Protein AF-A0A507DW52-F1 (afdb_monomer_lite)

Organism: NCBI:txid109895

Foldseek 3Di:
DDDDLQNQQLVVCLVVPPPQFVAWDDAQDQLDPPCCVVDTFGTWTHGPVQEIEGEHEDAQDPDDDPCSVVSRVVVVVVSVVVQVSSQVSVCVVVVPGWYKYWYWYYRHNVGTDIDDIDTD

Structure (mmCIF, N/CA/C/O backbone):
data_AF-A0A507DW52-F1
#
_entry.id   AF-A0A507DW52-F1
#
loop_
_atom_site.group_PDB
_atom_site.id
_atom_site.type_symbol
_atom_site.label_atom_id
_atom_site.label_alt_id
_atom_site.label_comp_id
_atom_site.label_asym_id
_atom_site.label_entity_id
_atom_site.label_seq_id
_atom_site.pdbx_PDB_ins_code
_atom_site.Cartn_x
_atom_site.Cartn_y
_atom_site.Cartn_z
_atom_site.occupancy
_atom_site.B_iso_or_equiv
_atom_site.auth_seq_id
_atom_site.auth_comp_id
_atom_site.auth_asym_id
_atom_site.auth_atom_id
_atom_site.pdbx_PDB_model_num
ATOM 1 N N . MET A 1 1 ? 6.307 -22.573 -10.763 1.00 41.91 1 MET A N 1
ATOM 2 C CA . MET A 1 1 ? 5.417 -21.411 -10.974 1.00 41.91 1 MET A CA 1
ATOM 3 C C . MET A 1 1 ? 6.276 -20.159 -10.924 1.00 41.91 1 MET A C 1
ATOM 5 O O . MET A 1 1 ? 7.098 -20.066 -10.025 1.00 41.91 1 MET A O 1
ATOM 9 N N . SER A 1 2 ? 6.170 -19.256 -11.901 1.00 44.72 2 SER A N 1
ATOM 10 C CA . SER A 1 2 ? 6.846 -17.954 -11.827 1.00 44.72 2 SER A CA 1
ATOM 11 C C . SER A 1 2 ? 6.012 -17.052 -10.919 1.00 44.72 2 SER A C 1
ATOM 13 O O . SER A 1 2 ? 4.913 -16.657 -11.298 1.00 44.72 2 SER A O 1
ATOM 15 N N . THR A 1 3 ? 6.490 -16.792 -9.704 1.00 62.28 3 THR A N 1
ATOM 16 C CA . THR A 1 3 ? 5.886 -15.802 -8.805 1.00 62.28 3 THR A CA 1
ATOM 17 C C . THR A 1 3 ? 6.046 -14.422 -9.440 1.00 62.28 3 THR A C 1
ATOM 19 O O . THR A 1 3 ? 7.137 -14.076 -9.902 1.00 62.28 3 THR A O 1
ATOM 22 N N . SER A 1 4 ? 4.963 -13.644 -9.529 1.00 88.25 4 SER A N 1
ATOM 23 C CA . SER A 1 4 ? 5.043 -12.286 -10.073 1.00 88.25 4 SER A CA 1
ATOM 24 C C . SER A 1 4 ? 5.969 -11.428 -9.199 1.00 88.25 4 SER A C 1
ATOM 26 O O . SER A 1 4 ? 6.092 -11.650 -7.995 1.00 88.25 4 SER A O 1
ATOM 28 N N . ARG A 1 5 ? 6.633 -10.423 -9.787 1.00 90.25 5 ARG A N 1
ATOM 29 C CA . ARG A 1 5 ? 7.472 -9.485 -9.015 1.00 90.25 5 ARG A CA 1
ATOM 30 C C . ARG A 1 5 ? 6.669 -8.764 -7.926 1.00 90.25 5 ARG A C 1
ATOM 32 O O . ARG A 1 5 ? 7.196 -8.516 -6.853 1.00 90.25 5 ARG A O 1
ATOM 39 N N . GLU A 1 6 ? 5.392 -8.481 -8.184 1.00 92.31 6 GLU A N 1
ATOM 40 C CA . GLU A 1 6 ? 4.476 -7.917 -7.183 1.00 92.31 6 GLU A CA 1
ATOM 41 C C . GLU A 1 6 ? 4.266 -8.872 -6.007 1.00 92.31 6 GLU A C 1
ATOM 43 O O . GLU A 1 6 ? 4.371 -8.432 -4.870 1.00 92.31 6 GLU A O 1
ATOM 48 N N . ALA A 1 7 ? 4.084 -10.173 -6.252 1.00 93.69 7 ALA A N 1
ATOM 49 C CA . ALA A 1 7 ? 3.939 -11.149 -5.175 1.00 93.69 7 ALA A CA 1
ATOM 50 C C . ALA A 1 7 ? 5.189 -11.222 -4.275 1.00 93.69 7 ALA A C 1
ATOM 52 O O . ALA A 1 7 ? 5.052 -11.278 -3.060 1.00 93.69 7 ALA A O 1
ATOM 53 N N . VAL A 1 8 ? 6.401 -11.097 -4.833 1.00 95.00 8 VAL A N 1
ATOM 54 C CA . VAL A 1 8 ? 7.638 -11.010 -4.025 1.00 95.00 8 VAL A CA 1
ATOM 55 C C . VAL A 1 8 ? 7.649 -9.765 -3.125 1.00 95.00 8 VAL A C 1
ATOM 57 O O . VAL A 1 8 ? 8.064 -9.837 -1.969 1.00 95.00 8 VAL A O 1
ATOM 60 N N . LEU A 1 9 ? 7.189 -8.618 -3.633 1.00 95.75 9 LEU A N 1
ATOM 61 C CA . LEU A 1 9 ? 7.093 -7.382 -2.848 1.00 95.75 9 LEU A CA 1
ATOM 62 C C . LEU A 1 9 ? 6.007 -7.470 -1.765 1.00 95.75 9 LEU A C 1
ATOM 64 O O . LEU A 1 9 ? 6.211 -6.988 -0.652 1.00 95.75 9 LEU A O 1
ATOM 68 N N . VAL A 1 10 ? 4.875 -8.102 -2.079 1.00 96.69 10 VAL A N 1
ATOM 69 C CA . VAL A 1 10 ? 3.795 -8.375 -1.123 1.00 96.69 10 VAL A CA 1
ATOM 70 C C . VAL A 1 10 ? 4.303 -9.271 0.004 1.00 96.69 10 VAL A C 1
ATOM 72 O O . VAL A 1 10 ? 4.185 -8.899 1.171 1.00 96.69 10 VAL A O 1
ATOM 75 N N . ASP A 1 11 ? 4.940 -10.397 -0.321 1.00 96.62 11 ASP A N 1
ATOM 76 C CA . ASP A 1 11 ? 5.506 -11.316 0.672 1.00 96.62 11 ASP A CA 1
ATOM 77 C C . ASP A 1 11 ? 6.550 -10.621 1.556 1.00 96.62 11 ASP A C 1
ATOM 79 O O . ASP A 1 11 ? 6.574 -10.818 2.774 1.00 96.62 11 ASP A O 1
ATOM 83 N N . HIS A 1 12 ? 7.365 -9.736 0.971 1.00 96.75 12 HIS A N 1
ATOM 84 C CA . HIS A 1 12 ? 8.307 -8.924 1.732 1.00 96.75 12 HIS A CA 1
ATOM 85 C C . HIS A 1 12 ? 7.613 -8.025 2.762 1.00 96.75 12 HIS A C 1
ATOM 8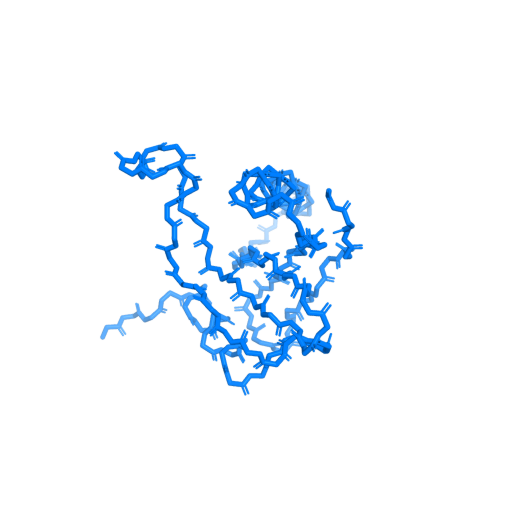7 O O . HIS A 1 12 ? 8.050 -8.000 3.912 1.0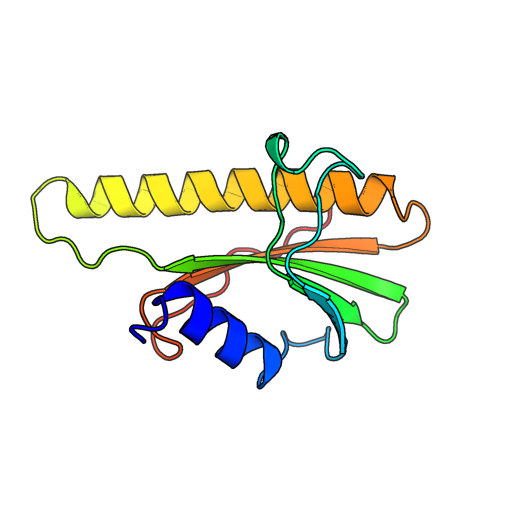0 96.75 12 HIS A O 1
ATOM 93 N N . LEU A 1 13 ? 6.537 -7.323 2.387 1.00 97.00 13 LEU A N 1
ATOM 94 C CA . LEU A 1 13 ? 5.777 -6.472 3.313 1.00 97.00 13 LEU A CA 1
ATOM 95 C C . LEU A 1 13 ? 5.038 -7.274 4.385 1.00 97.00 13 LEU A C 1
ATOM 97 O O . LEU A 1 13 ? 4.887 -6.800 5.506 1.00 97.00 13 LEU A O 1
ATOM 101 N N . LYS A 1 14 ? 4.594 -8.493 4.072 1.00 96.81 14 LYS A N 1
ATOM 102 C CA . LYS A 1 14 ? 3.976 -9.389 5.061 1.00 96.81 14 LYS A CA 1
ATOM 103 C C . LYS A 1 14 ? 4.990 -9.835 6.116 1.00 96.81 14 LYS A C 1
ATOM 105 O O . LYS A 1 14 ? 4.653 -9.901 7.293 1.00 96.81 14 LYS A O 1
ATOM 110 N N . ALA A 1 15 ? 6.230 -10.099 5.704 1.00 97.44 15 ALA A N 1
ATOM 111 C CA . ALA A 1 15 ? 7.325 -10.426 6.617 1.00 97.44 15 ALA A CA 1
ATOM 112 C C . ALA A 1 15 ? 7.901 -9.191 7.340 1.00 97.44 15 ALA A C 1
ATOM 114 O O . ALA A 1 15 ? 8.399 -9.311 8.457 1.00 97.44 15 ALA A O 1
ATOM 115 N N . ASN A 1 16 ? 7.837 -8.013 6.712 1.00 97.25 16 ASN A N 1
ATOM 116 C CA . ASN A 1 16 ? 8.403 -6.753 7.198 1.00 97.25 16 ASN A CA 1
ATOM 117 C C . ASN A 1 16 ? 7.342 -5.641 7.130 1.00 97.25 16 ASN A C 1
ATOM 119 O O . ASN A 1 16 ? 7.370 -4.808 6.217 1.00 97.25 16 ASN A O 1
ATOM 123 N N . PRO A 1 17 ? 6.385 -5.626 8.071 1.00 97.00 17 PRO A N 1
ATOM 124 C CA . PRO A 1 17 ? 5.263 -4.702 8.022 1.00 97.00 17 PRO A CA 1
ATOM 125 C C . PRO A 1 17 ? 5.710 -3.232 8.108 1.00 97.00 17 PRO A C 1
ATOM 127 O O . PRO A 1 17 ? 6.729 -2.917 8.739 1.00 97.00 17 PRO A O 1
ATOM 130 N N . PRO A 1 18 ? 4.951 -2.294 7.506 1.00 96.69 18 PRO A N 1
ATOM 131 C CA . PRO A 1 18 ? 5.288 -0.877 7.540 1.00 96.69 18 PRO A CA 1
ATOM 132 C C . PRO A 1 18 ? 5.435 -0.348 8.971 1.00 96.69 18 PRO A C 1
ATOM 134 O O . PRO A 1 18 ? 4.625 -0.627 9.855 1.00 96.69 18 PRO A O 1
ATOM 137 N N . LYS A 1 19 ? 6.443 0.503 9.201 1.00 95.56 19 LYS A N 1
ATOM 138 C CA . LYS A 1 19 ? 6.688 1.098 10.523 1.00 95.56 19 LYS A CA 1
ATOM 139 C C . LYS A 1 19 ? 5.431 1.796 11.063 1.00 95.56 19 LYS A C 1
ATOM 141 O O . LYS A 1 19 ? 4.893 2.704 10.418 1.00 95.56 19 LYS A O 1
ATOM 146 N N . GLY A 1 20 ? 5.030 1.394 12.271 1.00 97.19 20 GLY A N 1
ATOM 147 C CA . GLY A 1 20 ? 3.835 1.875 12.973 1.00 97.19 20 GLY A CA 1
ATOM 148 C C . GLY A 1 20 ? 2.566 1.057 12.712 1.00 97.19 20 GLY A C 1
ATOM 149 O O . GLY A 1 20 ? 1.594 1.250 13.429 1.00 97.19 20 GLY A O 1
ATOM 150 N N . PHE A 1 21 ? 2.578 0.130 11.751 1.00 98.19 21 PHE A N 1
ATOM 151 C CA . PHE A 1 21 ? 1.421 -0.674 11.347 1.00 98.19 21 PHE A CA 1
ATOM 152 C C . PHE A 1 21 ? 1.797 -2.168 11.293 1.00 98.19 21 PHE A C 1
ATOM 154 O O . PHE A 1 21 ? 1.964 -2.718 10.206 1.00 98.19 21 PHE A O 1
ATOM 161 N N . PRO A 1 22 ? 2.011 -2.825 12.449 1.00 97.94 22 PRO A N 1
ATOM 162 C CA . PRO A 1 22 ? 2.587 -4.171 12.507 1.00 97.94 22 PRO A CA 1
ATOM 163 C C . PRO A 1 22 ? 1.639 -5.291 12.055 1.00 97.94 22 PRO A C 1
ATOM 165 O O . PRO A 1 22 ? 2.109 -6.374 11.714 1.00 97.94 22 PRO A O 1
ATOM 168 N N . SER A 1 23 ? 0.325 -5.065 12.075 1.00 98.12 23 SER A N 1
ATOM 169 C CA . SER A 1 23 ? -0.665 -6.132 11.908 1.00 98.12 23 SER A CA 1
ATOM 170 C C . SER A 1 23 ? -1.295 -6.089 10.525 1.00 98.12 23 SER A C 1
ATOM 172 O O . SER A 1 23 ? -1.954 -5.110 10.198 1.00 98.12 23 SER A O 1
ATOM 174 N N . LEU A 1 24 ? -1.158 -7.146 9.723 1.00 98.25 24 LEU A N 1
ATOM 175 C CA . LEU A 1 24 ? -1.921 -7.290 8.479 1.00 98.25 24 LEU A CA 1
ATOM 176 C C . LEU A 1 24 ? -3.381 -7.639 8.803 1.00 98.25 24 LEU A C 1
ATOM 178 O O . LEU A 1 24 ? -3.631 -8.612 9.512 1.00 98.25 24 LEU A O 1
ATOM 182 N N . VAL A 1 25 ? -4.336 -6.869 8.278 1.00 97.69 25 VAL A N 1
ATOM 183 C CA . VAL A 1 25 ? -5.777 -7.072 8.532 1.00 97.69 25 VAL A CA 1
ATOM 184 C C . VAL A 1 25 ? -6.580 -7.409 7.280 1.00 97.69 25 VAL A C 1
ATOM 186 O O . VAL A 1 25 ? -7.659 -7.986 7.391 1.00 97.69 25 VAL A O 1
ATOM 189 N N . ALA A 1 26 ? -6.067 -7.081 6.094 1.00 97.50 26 ALA A N 1
ATOM 190 C CA . ALA A 1 26 ? -6.678 -7.473 4.831 1.00 97.50 26 ALA A CA 1
ATOM 191 C C . ALA A 1 26 ? -5.625 -7.654 3.733 1.00 97.50 26 ALA A C 1
ATOM 193 O O . ALA A 1 26 ? -4.628 -6.933 3.687 1.00 97.50 26 ALA A O 1
ATOM 194 N N . GLU A 1 27 ? -5.890 -8.600 2.839 1.00 97.25 27 GLU A N 1
ATOM 195 C CA . GLU A 1 27 ? -5.092 -8.922 1.658 1.00 97.25 27 GLU A CA 1
ATOM 196 C C . GLU A 1 27 ? -6.050 -9.188 0.490 1.00 97.25 27 GLU A C 1
ATOM 198 O O . GLU A 1 27 ? -7.083 -9.829 0.695 1.00 97.25 27 GLU A O 1
ATOM 203 N N . ASN A 1 28 ? -5.723 -8.700 -0.712 1.00 95.38 28 ASN A N 1
ATOM 204 C CA . ASN A 1 28 ? -6.535 -8.861 -1.927 1.00 95.38 28 ASN A CA 1
ATOM 205 C C . ASN A 1 28 ? -8.024 -8.529 -1.700 1.00 95.38 28 ASN A C 1
ATOM 207 O O . ASN A 1 28 ? -8.919 -9.313 -2.024 1.00 95.38 28 ASN A O 1
ATOM 211 N N . TRP A 1 29 ? -8.300 -7.379 -1.088 1.00 95.06 29 TRP A N 1
ATOM 212 C CA . TRP A 1 29 ? -9.643 -7.015 -0.642 1.00 95.06 29 TRP A CA 1
ATOM 213 C C . TRP A 1 29 ? -10.419 -6.269 -1.728 1.00 95.06 29 TRP A C 1
ATOM 215 O O . TRP A 1 29 ? -9.874 -5.445 -2.461 1.00 95.06 29 TRP A O 1
ATOM 225 N N . GLU A 1 30 ? -11.724 -6.521 -1.818 1.00 94.62 30 GLU A N 1
ATOM 226 C CA . GLU A 1 30 ? -12.581 -5.806 -2.762 1.00 94.62 30 GLU A CA 1
ATOM 227 C C . GLU A 1 30 ? -12.821 -4.368 -2.296 1.00 94.62 30 GLU A C 1
ATOM 229 O O . GLU A 1 30 ? -13.395 -4.126 -1.221 1.00 94.62 30 GLU A O 1
ATOM 234 N N . VAL A 1 31 ? -12.427 -3.411 -3.139 1.00 91.94 31 VAL A N 1
ATOM 235 C CA . VAL A 1 31 ? -12.558 -1.973 -2.864 1.00 91.94 31 VAL A CA 1
ATOM 236 C C . VAL A 1 31 ? -14.020 -1.612 -2.629 1.00 91.94 31 VAL A C 1
ATOM 238 O O . VAL A 1 31 ? -14.368 -0.952 -1.648 1.00 91.94 31 VAL A O 1
ATOM 241 N N . VAL A 1 32 ? -14.889 -2.162 -3.476 1.00 88.44 32 VAL A N 1
ATOM 242 C CA . VAL A 1 32 ? -16.339 -2.143 -3.306 1.00 88.44 32 VAL A CA 1
ATOM 243 C C . VAL A 1 32 ? -16.812 -3.581 -3.067 1.00 88.44 32 VAL A C 1
ATOM 245 O O . VAL A 1 32 ? -16.608 -4.413 -3.953 1.00 88.44 32 VAL A O 1
ATOM 248 N N . PRO A 1 33 ? -17.448 -3.895 -1.920 1.00 87.25 33 PRO A N 1
ATOM 249 C CA . PRO A 1 33 ? -17.873 -5.259 -1.611 1.00 87.25 33 PRO A CA 1
ATOM 250 C C . PRO A 1 33 ? -18.799 -5.838 -2.685 1.00 87.25 33 PRO A C 1
ATOM 252 O O . PRO A 1 33 ? -19.746 -5.181 -3.126 1.00 87.25 33 PRO A O 1
ATOM 255 N N . GLY A 1 34 ? -18.518 -7.068 -3.104 1.00 89.62 34 GLY A N 1
ATOM 256 C CA . GLY A 1 34 ? -19.226 -7.783 -4.162 1.00 89.62 34 GLY A CA 1
ATOM 257 C C . GLY A 1 34 ? -18.950 -7.257 -5.572 1.00 89.62 34 GLY A C 1
ATOM 258 O O . GLY A 1 34 ? -19.696 -7.592 -6.494 1.00 89.62 34 GLY A O 1
ATOM 259 N N . ARG A 1 35 ? -17.945 -6.386 -5.757 1.00 87.81 35 ARG A N 1
ATOM 260 C CA . ARG A 1 35 ? -17.640 -5.738 -7.042 1.00 87.81 35 ARG A CA 1
ATOM 261 C C . ARG A 1 35 ? -16.137 -5.633 -7.307 1.00 87.81 35 ARG A C 1
ATOM 263 O O . ARG A 1 35 ? -15.595 -4.532 -7.408 1.00 87.81 35 ARG A O 1
ATOM 270 N N . SER A 1 36 ? -15.467 -6.767 -7.490 1.00 86.06 36 SER A N 1
ATOM 271 C CA . SER A 1 36 ? -14.038 -6.826 -7.848 1.00 86.06 36 SER A CA 1
ATOM 272 C C . SER A 1 36 ? -13.670 -6.058 -9.129 1.00 86.06 36 SER A C 1
ATOM 274 O O . SER A 1 36 ? -12.553 -5.557 -9.246 1.00 86.06 36 SER A O 1
ATOM 276 N N . GLN A 1 37 ? -14.611 -5.863 -10.062 1.00 86.44 37 GLN A N 1
ATOM 277 C CA . GLN A 1 37 ? -14.408 -5.026 -11.252 1.00 86.44 37 GLN A CA 1
ATOM 278 C C . GLN A 1 37 ? -14.163 -3.544 -10.928 1.00 86.44 37 GLN A C 1
ATOM 280 O O . GLN A 1 37 ? -13.646 -2.815 -11.770 1.00 86.44 37 GLN A O 1
ATOM 285 N N . ASN A 1 38 ? -14.530 -3.098 -9.721 1.00 84.81 38 ASN A N 1
ATOM 286 C CA . ASN A 1 38 ? -14.273 -1.741 -9.237 1.00 84.81 38 ASN A CA 1
ATOM 287 C C . ASN A 1 38 ? -12.892 -1.597 -8.574 1.00 84.81 38 ASN A C 1
ATOM 289 O O . ASN A 1 38 ? -12.556 -0.517 -8.091 1.00 84.81 38 ASN A O 1
ATOM 293 N N . GLY A 1 39 ? -12.099 -2.668 -8.554 1.00 90.06 39 GLY A N 1
ATOM 294 C CA . GLY A 1 39 ? -10.758 -2.691 -7.992 1.00 90.06 39 GLY A CA 1
ATOM 295 C C . GLY A 1 39 ? -10.620 -3.688 -6.848 1.00 90.06 39 GLY A C 1
ATOM 296 O O . GLY A 1 39 ? -11.536 -3.908 -6.049 1.00 90.06 39 GLY A O 1
ATOM 297 N N . VAL A 1 40 ? -9.424 -4.256 -6.771 1.00 94.19 40 VAL A N 1
ATOM 298 C CA . VAL A 1 40 ? -8.938 -5.069 -5.658 1.00 94.19 40 VAL A CA 1
ATOM 299 C C . VAL A 1 40 ? -7.724 -4.336 -5.100 1.00 94.19 40 VAL A C 1
ATOM 301 O O . VAL A 1 40 ? -6.870 -3.909 -5.878 1.00 94.19 40 VAL A O 1
ATOM 304 N N . GLY A 1 41 ? -7.706 -4.109 -3.789 1.00 93.44 41 GLY A N 1
ATOM 305 C CA . GLY A 1 41 ? -6.566 -3.519 -3.095 1.00 93.44 41 GLY A CA 1
ATOM 306 C C . GLY A 1 41 ? -5.629 -4.599 -2.568 1.00 93.44 41 GLY A C 1
ATOM 307 O O . GLY A 1 41 ? -6.087 -5.671 -2.165 1.00 93.44 41 GLY A O 1
ATOM 308 N N . ASP A 1 42 ? -4.330 -4.305 -2.536 1.00 96.56 42 ASP A N 1
ATOM 309 C CA . ASP A 1 42 ? -3.323 -5.313 -2.196 1.00 96.56 42 ASP A CA 1
ATOM 310 C C . ASP A 1 42 ? -3.308 -5.641 -0.703 1.00 96.56 42 ASP A C 1
ATOM 312 O O . ASP A 1 42 ? -3.584 -6.777 -0.320 1.00 96.56 42 ASP A O 1
ATOM 316 N N . LEU A 1 43 ? -2.991 -4.660 0.151 1.00 98.31 43 LEU A N 1
ATOM 317 C CA . LEU A 1 43 ? -2.767 -4.885 1.581 1.00 98.31 43 LEU A CA 1
ATOM 318 C C . LEU A 1 43 ? -3.362 -3.768 2.441 1.00 98.31 43 LEU A C 1
ATOM 320 O O . LEU A 1 43 ? -3.332 -2.589 2.081 1.00 98.31 43 LEU A O 1
ATOM 324 N N . VAL A 1 44 ? -3.838 -4.135 3.630 1.00 98.44 44 VAL A N 1
ATOM 325 C CA . VAL A 1 44 ? -4.173 -3.189 4.699 1.00 98.44 44 VAL A CA 1
ATOM 326 C C . VAL A 1 44 ? -3.518 -3.639 5.991 1.00 98.44 44 VAL A C 1
ATOM 328 O O . VAL A 1 44 ? -3.704 -4.776 6.428 1.00 98.44 44 VAL A O 1
ATOM 331 N N . PHE A 1 45 ? -2.785 -2.726 6.621 1.00 98.69 45 PHE A N 1
ATOM 332 C CA . PHE A 1 45 ? -2.186 -2.930 7.933 1.00 98.69 45 PHE A CA 1
ATOM 333 C C . PHE A 1 45 ? -2.880 -2.074 8.995 1.00 98.69 45 PHE A C 1
ATOM 335 O O . PHE A 1 45 ? -3.411 -1.010 8.690 1.00 98.69 45 PHE A O 1
ATOM 342 N N . ALA A 1 46 ? -2.845 -2.513 10.247 1.00 98.50 46 ALA A N 1
ATOM 343 C CA . ALA A 1 46 ? -3.375 -1.801 11.399 1.00 98.50 46 ALA A CA 1
ATOM 344 C C . ALA A 1 46 ? -2.261 -1.437 12.384 1.00 98.50 46 ALA A C 1
ATOM 346 O O . ALA A 1 46 ? -1.305 -2.195 12.585 1.00 98.50 46 ALA A O 1
ATOM 347 N N . SER A 1 47 ? -2.400 -0.265 12.998 1.00 98.12 47 SER A N 1
ATOM 348 C CA . SER A 1 47 ? -1.608 0.171 14.144 1.00 98.12 47 SER A CA 1
ATOM 349 C C . SER A 1 47 ? -2.290 -0.252 15.455 1.00 98.12 47 SER A C 1
ATOM 351 O O . SER A 1 47 ? -3.494 -0.513 15.465 1.00 98.12 47 SER A O 1
ATOM 353 N N . PRO A 1 48 ? -1.568 -0.279 16.589 1.00 97.06 48 PRO A N 1
ATOM 354 C CA . PRO A 1 48 ? -2.179 -0.474 17.908 1.00 97.06 48 PRO A CA 1
ATOM 355 C C . PRO A 1 48 ? -3.009 0.734 18.390 1.00 97.06 48 PRO A C 1
ATOM 357 O O . PRO A 1 48 ? -3.499 0.717 19.513 1.00 97.06 48 PRO A O 1
ATOM 360 N N . TYR A 1 49 ? -3.136 1.786 17.575 1.00 96.12 49 TYR A N 1
ATOM 361 C CA . TYR A 1 49 ? -3.823 3.040 17.898 1.00 96.12 49 TYR A CA 1
ATOM 362 C C . TYR A 1 49 ? -5.079 3.247 17.039 1.00 96.12 49 TYR A C 1
ATOM 364 O O . TYR A 1 49 ? -5.421 4.383 16.722 1.00 96.12 49 TYR A O 1
ATOM 372 N N . ASP A 1 50 ? -5.724 2.160 16.605 1.00 94.38 50 ASP A N 1
ATOM 373 C CA . ASP A 1 50 ? -6.940 2.184 15.777 1.00 94.38 50 ASP A CA 1
ATOM 374 C C . ASP A 1 50 ? -6.786 2.923 14.434 1.00 94.38 50 ASP A C 1
ATOM 376 O O . ASP A 1 50 ? -7.747 3.473 13.886 1.00 94.38 50 ASP A O 1
ATOM 380 N N . GLN A 1 51 ? -5.573 2.906 13.870 1.00 98.12 51 GLN A N 1
ATOM 381 C CA . GLN A 1 51 ? -5.279 3.478 12.557 1.00 98.12 51 GLN A CA 1
ATOM 382 C C . GLN A 1 51 ? -5.063 2.373 11.525 1.00 98.12 51 GLN A C 1
ATOM 384 O O . GLN A 1 51 ? -4.432 1.354 11.818 1.00 98.12 51 GLN A O 1
ATOM 389 N N . PHE A 1 52 ? -5.491 2.612 10.289 1.00 98.56 52 PHE A N 1
ATOM 390 C CA . PHE A 1 52 ? -5.230 1.727 9.157 1.00 98.56 52 PHE A CA 1
ATOM 391 C C . PHE A 1 52 ? -4.237 2.342 8.176 1.00 98.56 52 PHE A C 1
ATOM 393 O O . PHE A 1 52 ? -4.198 3.555 7.991 1.00 98.56 52 PHE A O 1
ATOM 400 N N . LEU A 1 53 ? -3.456 1.495 7.513 1.00 98.62 53 LEU A N 1
ATOM 401 C CA . LEU A 1 53 ? -2.596 1.850 6.395 1.00 98.62 53 LEU A CA 1
ATOM 402 C C . LEU A 1 53 ? -2.932 0.959 5.202 1.00 98.62 53 LEU A C 1
ATOM 404 O O . LEU A 1 53 ? -2.595 -0.224 5.189 1.00 98.62 53 LEU A O 1
ATOM 408 N N . VAL A 1 54 ? -3.561 1.550 4.191 1.00 98.44 54 VAL A N 1
ATOM 409 C CA . VAL A 1 54 ? -3.785 0.920 2.888 1.00 98.44 54 VAL A CA 1
ATOM 410 C C . VAL A 1 54 ? -2.504 1.028 2.065 1.00 98.44 54 VAL A C 1
ATOM 412 O O . VAL A 1 54 ? -2.001 2.133 1.835 1.00 98.44 54 VAL A O 1
ATOM 415 N N . VAL A 1 55 ? -1.974 -0.110 1.620 1.00 98.12 55 VAL A N 1
ATOM 416 C CA . VAL A 1 55 ? -0.754 -0.178 0.814 1.00 98.12 55 VAL A CA 1
ATOM 417 C C . VAL A 1 55 ? -1.063 -0.773 -0.549 1.00 98.12 55 VAL A C 1
ATOM 419 O O . VAL A 1 55 ? -1.539 -1.900 -0.633 1.00 98.12 55 VAL A O 1
ATOM 422 N N . GLU A 1 56 ? -0.753 -0.015 -1.601 1.00 97.38 56 GLU A N 1
ATOM 423 C CA . GLU A 1 56 ? -0.764 -0.504 -2.985 1.00 97.38 56 GLU A CA 1
ATOM 424 C C . GLU A 1 56 ? 0.668 -0.824 -3.414 1.00 97.38 56 GLU A C 1
ATOM 426 O O . GLU A 1 56 ? 1.566 0.021 -3.298 1.00 97.38 56 GLU A O 1
ATOM 431 N N . VAL A 1 57 ? 0.882 -2.031 -3.919 1.00 96.38 57 VAL A N 1
ATOM 432 C CA . VAL A 1 57 ? 2.179 -2.580 -4.291 1.00 96.38 57 VAL A CA 1
ATOM 433 C C . VAL A 1 57 ? 2.302 -2.605 -5.810 1.00 96.38 57 VAL A C 1
ATOM 435 O O . VAL A 1 57 ? 1.480 -3.175 -6.517 1.00 96.38 57 VAL A O 1
ATOM 438 N N . LYS A 1 58 ? 3.374 -2.012 -6.348 1.00 94.25 58 LYS A N 1
ATOM 439 C CA . LYS A 1 58 ? 3.624 -2.047 -7.796 1.00 94.25 58 LYS A CA 1
ATOM 440 C C . LYS A 1 58 ? 5.049 -2.433 -8.137 1.00 94.25 58 LYS A C 1
ATOM 442 O O . LYS A 1 58 ? 5.993 -1.710 -7.808 1.00 94.25 58 LYS A O 1
ATOM 447 N N . ALA A 1 59 ? 5.187 -3.499 -8.928 1.00 92.75 59 ALA A N 1
ATOM 448 C CA . ALA A 1 59 ? 6.453 -3.814 -9.570 1.00 92.75 59 ALA A CA 1
ATOM 449 C C . ALA A 1 59 ? 6.629 -2.965 -10.840 1.00 92.75 59 ALA A C 1
ATOM 451 O O . ALA A 1 59 ? 5.969 -3.188 -11.858 1.00 92.75 59 ALA A O 1
ATOM 452 N N . LEU A 1 60 ? 7.529 -1.985 -10.815 1.00 87.12 60 LEU A N 1
ATOM 453 C CA . LEU A 1 60 ? 7.825 -1.162 -11.986 1.00 87.12 60 LEU A CA 1
ATOM 454 C C . LEU A 1 60 ? 8.732 -1.924 -12.958 1.00 87.12 60 LEU A C 1
ATOM 456 O O . LEU A 1 60 ? 9.628 -2.659 -12.557 1.00 87.12 60 LEU A O 1
ATOM 460 N N . HIS A 1 61 ? 8.515 -1.772 -14.265 1.00 78.12 61 HIS A N 1
ATOM 461 C CA . HIS A 1 61 ? 9.357 -2.444 -15.254 1.00 78.12 61 HIS A CA 1
ATOM 462 C C . HIS A 1 61 ? 10.720 -1.731 -15.409 1.00 78.12 61 HIS A C 1
ATOM 464 O O . HIS A 1 61 ? 10.740 -0.501 -15.540 1.00 78.12 61 HIS A O 1
ATOM 470 N N . PRO A 1 62 ? 11.852 -2.468 -15.471 1.00 68.06 62 PRO A N 1
ATOM 471 C CA . PRO A 1 62 ? 13.186 -1.894 -15.692 1.00 68.06 62 PRO A CA 1
ATOM 472 C C . PRO A 1 62 ? 13.426 -1.271 -17.067 1.00 68.06 62 PRO A C 1
ATOM 474 O O . PRO A 1 62 ? 14.535 -0.799 -17.293 1.00 68.06 62 PRO A O 1
ATOM 477 N N . GLY A 1 63 ? 12.437 -1.280 -17.971 1.00 69.50 63 GLY A N 1
ATOM 478 C CA . GLY A 1 63 ? 12.589 -0.954 -19.391 1.00 69.50 63 GLY A CA 1
ATOM 479 C C . GLY A 1 63 ? 13.617 0.143 -19.690 1.00 69.50 63 GLY A C 1
ATOM 480 O O . GLY A 1 63 ? 13.652 1.190 -19.035 1.00 69.50 63 GLY A O 1
ATOM 481 N N . SER A 1 64 ? 14.463 -0.114 -20.682 1.00 70.38 64 SER A N 1
ATOM 482 C CA . SER A 1 64 ? 15.437 0.831 -21.216 1.00 70.38 64 SER A CA 1
ATOM 483 C C . SER A 1 64 ? 14.864 1.498 -22.469 1.00 70.38 64 SER A C 1
ATOM 485 O O . SER A 1 64 ? 14.155 0.878 -23.257 1.00 70.38 64 SER A O 1
ATOM 487 N N . GLY A 1 65 ? 15.100 2.800 -22.627 1.00 79.69 65 GLY A N 1
ATOM 488 C CA . GLY A 1 65 ? 14.577 3.571 -23.757 1.00 79.69 65 GLY A CA 1
ATOM 489 C C . GLY A 1 65 ? 14.372 5.043 -23.422 1.00 79.69 65 GLY A C 1
ATOM 490 O O . GLY A 1 65 ? 14.299 5.427 -22.252 1.00 79.69 65 GLY A O 1
ATOM 491 N N . SER A 1 66 ? 14.250 5.875 -24.457 1.00 84.50 66 SER A N 1
ATOM 492 C CA . SER A 1 66 ? 14.100 7.332 -24.327 1.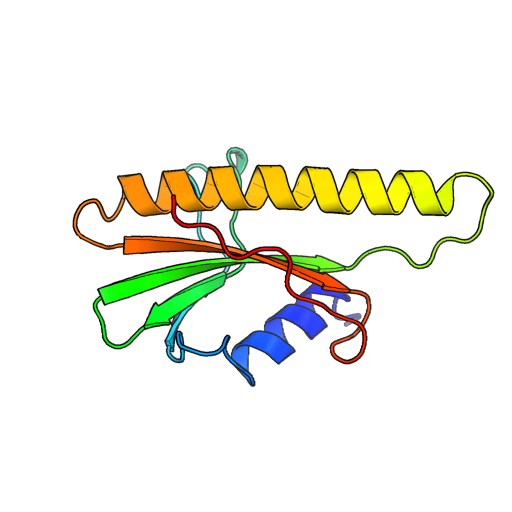00 84.50 66 SER A CA 1
ATOM 493 C C . SER A 1 66 ? 12.868 7.743 -23.507 1.00 84.50 66 SER A C 1
ATOM 495 O O . SER A 1 66 ? 12.891 8.765 -22.825 1.00 84.50 66 SER A O 1
ATOM 497 N N . THR A 1 67 ? 11.815 6.921 -23.497 1.00 86.19 67 THR A N 1
ATOM 498 C CA . THR A 1 67 ? 10.561 7.172 -22.767 1.00 86.19 67 THR A CA 1
ATOM 499 C C . THR A 1 67 ? 10.456 6.427 -21.436 1.00 86.19 67 THR A C 1
ATOM 501 O O . THR A 1 67 ? 9.500 6.639 -20.688 1.00 86.19 67 THR A O 1
ATOM 504 N N . ALA A 1 68 ? 11.442 5.596 -21.081 1.00 85.75 68 ALA A N 1
ATOM 505 C CA . ALA A 1 68 ? 11.383 4.750 -19.890 1.00 85.75 68 ALA A CA 1
ATOM 506 C C . ALA A 1 68 ? 11.202 5.555 -18.597 1.00 85.75 68 ALA A C 1
ATOM 508 O O . ALA A 1 68 ? 10.402 5.198 -17.730 1.00 85.75 68 ALA A O 1
ATOM 509 N N . ARG A 1 69 ? 11.908 6.686 -18.479 1.00 86.06 69 ARG A N 1
ATOM 510 C CA . ARG A 1 69 ? 11.764 7.601 -17.339 1.00 86.06 69 ARG A CA 1
ATOM 511 C C . ARG A 1 69 ? 10.337 8.137 -17.237 1.00 86.06 69 ARG A C 1
ATOM 513 O O . ARG A 1 69 ? 9.745 8.056 -16.167 1.00 86.06 69 ARG A O 1
ATOM 520 N N . ALA A 1 70 ? 9.788 8.642 -18.341 1.00 87.94 70 ALA A N 1
ATOM 521 C CA . ALA A 1 70 ? 8.431 9.180 -18.380 1.00 87.94 70 ALA A CA 1
ATOM 522 C C . ALA A 1 70 ? 7.390 8.103 -18.038 1.00 87.94 70 ALA A C 1
ATOM 524 O O . ALA A 1 70 ? 6.499 8.351 -17.229 1.00 87.94 70 ALA A O 1
ATOM 525 N N . SER A 1 71 ? 7.554 6.885 -18.565 1.00 87.19 71 SER A N 1
ATOM 526 C CA . SER A 1 71 ? 6.687 5.747 -18.250 1.00 87.19 71 SER A CA 1
ATOM 527 C C . SER A 1 71 ? 6.720 5.387 -16.763 1.00 87.19 71 SER A C 1
ATOM 529 O O . SER A 1 71 ? 5.668 5.154 -16.172 1.00 87.19 71 SER A O 1
ATOM 531 N N . ARG A 1 72 ? 7.902 5.374 -16.129 1.00 86.94 72 ARG A N 1
ATOM 532 C CA . ARG A 1 72 ? 8.030 5.117 -14.683 1.00 86.94 72 ARG A CA 1
ATOM 533 C C . ARG A 1 72 ? 7.392 6.221 -13.848 1.00 86.94 72 ARG A C 1
ATOM 535 O O . ARG A 1 72 ? 6.701 5.918 -12.880 1.00 86.94 72 ARG A O 1
ATOM 542 N N . THR A 1 73 ? 7.592 7.485 -14.220 1.00 88.75 73 THR A N 1
ATOM 543 C CA . THR A 1 73 ? 6.947 8.618 -13.542 1.00 88.75 73 THR A CA 1
ATOM 544 C C . THR A 1 73 ? 5.427 8.526 -13.645 1.00 88.75 73 THR A C 1
ATOM 546 O O . THR A 1 73 ? 4.739 8.673 -12.636 1.00 88.75 73 THR A O 1
ATOM 549 N N . LYS A 1 74 ? 4.903 8.218 -14.837 1.00 91.06 74 LYS A N 1
ATOM 550 C CA . LYS A 1 74 ? 3.468 8.015 -15.057 1.00 91.06 74 LYS A CA 1
ATOM 551 C C . LYS A 1 74 ? 2.936 6.867 -14.198 1.00 91.06 74 LYS A C 1
ATOM 553 O O . LYS A 1 74 ? 1.989 7.079 -13.455 1.00 91.06 74 LYS A O 1
ATOM 558 N N . ALA A 1 75 ? 3.599 5.709 -14.211 1.00 89.75 75 ALA A N 1
ATOM 559 C CA . ALA A 1 75 ? 3.199 4.555 -13.407 1.00 89.75 75 ALA A CA 1
ATOM 560 C C . ALA A 1 75 ? 3.169 4.871 -11.901 1.00 89.75 75 ALA A C 1
ATOM 562 O O . ALA A 1 75 ? 2.202 4.540 -11.225 1.00 89.75 75 ALA A O 1
ATOM 563 N N . ARG A 1 76 ? 4.181 5.576 -11.375 1.00 90.88 76 ARG A N 1
ATOM 564 C CA . ARG A 1 76 ? 4.193 6.023 -9.970 1.00 90.88 76 ARG A CA 1
ATOM 565 C C . ARG A 1 76 ? 3.031 6.967 -9.660 1.00 90.88 76 ARG A C 1
ATOM 567 O O . ARG A 1 76 ? 2.410 6.837 -8.612 1.00 90.88 76 ARG A O 1
ATOM 574 N N . SER A 1 77 ? 2.731 7.898 -10.565 1.00 91.88 77 SER A N 1
ATOM 575 C CA . SER A 1 77 ? 1.605 8.826 -10.413 1.00 91.88 77 SER A CA 1
ATOM 576 C C . SER A 1 77 ? 0.252 8.111 -10.461 1.00 91.88 77 SER A C 1
ATOM 578 O O . SER A 1 77 ? -0.633 8.429 -9.668 1.00 91.88 77 SER A O 1
ATOM 580 N N . ASP A 1 78 ? 0.096 7.130 -11.350 1.00 93.06 78 ASP A N 1
A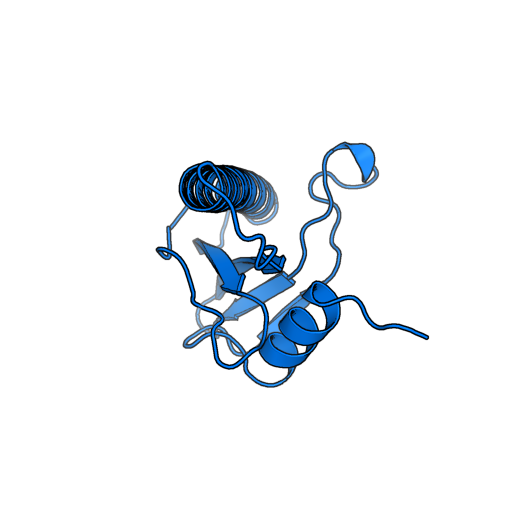TOM 581 C CA . ASP A 1 78 ? -1.125 6.333 -11.468 1.00 93.06 78 ASP A CA 1
ATOM 582 C C . ASP A 1 78 ? -1.363 5.500 -10.200 1.00 93.06 78 ASP A C 1
ATOM 584 O O . ASP A 1 78 ? -2.446 5.577 -9.622 1.00 93.06 78 ASP A O 1
ATOM 588 N N . VAL A 1 79 ? -0.332 4.819 -9.689 1.00 93.44 79 VAL A N 1
ATOM 589 C CA . VAL A 1 79 ? -0.406 4.067 -8.422 1.00 93.44 79 VAL A CA 1
ATOM 590 C C . VAL A 1 79 ? -0.697 4.994 -7.238 1.00 93.44 79 VAL A C 1
ATOM 592 O O . VAL A 1 79 ? -1.524 4.679 -6.387 1.00 93.44 79 VAL A O 1
ATOM 595 N N . ALA A 1 80 ? -0.081 6.178 -7.186 1.00 93.38 80 ALA A N 1
ATOM 596 C CA . ALA A 1 80 ? -0.366 7.157 -6.136 1.00 93.38 80 ALA A CA 1
ATOM 597 C C . ALA A 1 80 ? -1.826 7.649 -6.169 1.00 93.38 80 ALA A C 1
ATOM 599 O O . ALA A 1 80 ? -2.418 7.921 -5.126 1.00 93.38 80 ALA A O 1
ATOM 600 N N . ARG A 1 81 ? -2.431 7.763 -7.357 1.00 95.06 81 ARG A N 1
ATOM 601 C CA . ARG A 1 81 ? -3.855 8.098 -7.497 1.00 95.06 81 ARG A CA 1
ATOM 602 C C . ARG A 1 81 ? -4.742 6.948 -7.026 1.00 95.06 81 ARG A C 1
ATOM 604 O O . ARG A 1 81 ? -5.712 7.187 -6.310 1.00 95.06 81 ARG A O 1
ATOM 611 N N . GLN A 1 82 ? -4.390 5.726 -7.409 1.00 94.62 82 GLN A N 1
ATOM 612 C CA . GLN A 1 82 ? -5.112 4.509 -7.057 1.00 94.62 82 GLN A CA 1
ATOM 613 C C . GLN A 1 82 ? -5.128 4.279 -5.543 1.00 94.62 82 GLN A C 1
ATOM 615 O O . GLN A 1 82 ? -6.199 4.143 -4.960 1.00 94.62 82 GLN A O 1
ATOM 620 N N . VAL A 1 83 ? -3.972 4.363 -4.878 1.00 96.19 83 VAL A N 1
ATOM 621 C CA . VAL A 1 83 ? -3.882 4.131 -3.429 1.00 96.19 83 VAL A CA 1
ATOM 622 C C . VAL A 1 83 ? -4.662 5.170 -2.617 1.00 96.19 83 VAL A C 1
ATOM 624 O O . VAL A 1 83 ? -5.252 4.840 -1.591 1.00 96.19 83 VAL A O 1
ATOM 627 N N . ARG A 1 84 ? -4.754 6.420 -3.102 1.00 96.81 84 ARG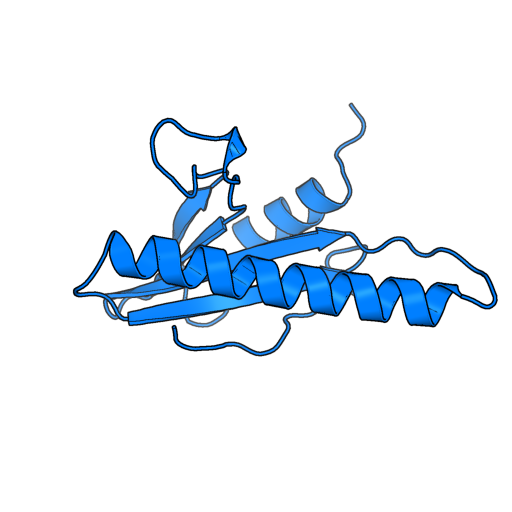 A N 1
ATOM 628 C CA . ARG A 1 84 ? -5.617 7.452 -2.499 1.00 96.81 84 ARG A CA 1
ATOM 629 C C . ARG A 1 84 ? -7.096 7.104 -2.631 1.00 96.81 84 ARG A C 1
ATOM 631 O O . ARG A 1 84 ? -7.844 7.298 -1.678 1.00 96.81 84 ARG A O 1
ATOM 638 N N . TYR A 1 85 ? -7.517 6.614 -3.796 1.00 96.12 85 TYR A N 1
ATOM 639 C CA . TYR A 1 85 ? -8.892 6.163 -4.007 1.00 96.12 85 TYR A CA 1
ATOM 640 C C . TYR A 1 85 ? -9.231 4.988 -3.082 1.00 96.12 85 TYR A C 1
ATOM 642 O O . TYR A 1 85 ? -10.217 5.053 -2.355 1.00 96.12 85 TYR A O 1
ATOM 650 N N . TYR A 1 86 ? -8.364 3.977 -3.018 1.00 97.12 86 TYR A N 1
ATOM 651 C CA . TYR A 1 86 ? -8.557 2.819 -2.144 1.00 97.12 86 TYR A CA 1
ATOM 652 C C . TYR A 1 86 ? -8.575 3.203 -0.664 1.00 97.12 86 TYR A C 1
ATOM 654 O O . TYR A 1 86 ? -9.439 2.740 0.076 1.00 97.12 86 TYR A O 1
ATOM 662 N N . GLY A 1 87 ? -7.686 4.109 -0.243 1.00 97.31 87 GLY A N 1
ATOM 663 C CA . GLY A 1 87 ? -7.702 4.677 1.103 1.00 97.31 87 GLY A CA 1
ATOM 664 C C . GLY A 1 87 ? -9.052 5.303 1.457 1.00 97.31 87 GLY A C 1
ATOM 665 O O . GLY A 1 87 ? -9.593 5.014 2.519 1.00 97.31 87 GLY A O 1
ATOM 666 N N . ARG A 1 88 ? -9.630 6.111 0.559 1.00 96.75 88 ARG A N 1
ATOM 667 C CA . ARG A 1 88 ? -10.952 6.724 0.778 1.00 96.75 88 ARG A CA 1
ATOM 668 C C . ARG A 1 88 ? -12.058 5.682 0.903 1.00 96.75 88 ARG A C 1
ATOM 670 O O . ARG A 1 88 ? -12.846 5.759 1.835 1.00 96.75 88 ARG A O 1
ATOM 677 N N . CYS A 1 89 ? -12.079 4.678 0.029 1.00 96.12 89 CYS A N 1
ATOM 678 C CA . CYS A 1 89 ? -13.058 3.592 0.122 1.00 96.12 89 CYS A CA 1
ATOM 679 C C . CYS A 1 89 ? -12.923 2.793 1.429 1.00 96.12 89 CYS A C 1
ATOM 681 O O . CYS A 1 89 ? -13.925 2.351 1.991 1.00 96.12 89 CYS A O 1
ATOM 683 N N . TRP A 1 90 ? -11.700 2.619 1.939 1.00 96.88 90 TRP A N 1
ATOM 684 C CA . TRP A 1 90 ? -11.487 2.004 3.249 1.00 96.88 90 TRP A CA 1
ATOM 685 C C . TRP A 1 90 ? -11.990 2.901 4.387 1.00 96.88 90 TRP A C 1
ATOM 687 O O . TRP A 1 90 ? -12.679 2.419 5.283 1.00 96.88 90 TRP A O 1
ATOM 697 N N . ALA A 1 91 ? -11.716 4.207 4.329 1.00 97.12 91 ALA A N 1
ATOM 698 C CA . ALA A 1 91 ? -12.200 5.182 5.309 1.00 97.12 91 ALA A CA 1
ATOM 699 C C . ALA A 1 91 ? -13.734 5.255 5.359 1.00 97.12 91 ALA A C 1
ATOM 701 O O . ALA A 1 91 ? -14.312 5.304 6.440 1.00 97.12 91 ALA A O 1
ATOM 702 N N . GLU A 1 92 ? -14.408 5.174 4.210 1.00 95.50 92 GLU A N 1
ATOM 703 C CA . GLU A 1 92 ? -15.873 5.097 4.138 1.00 95.50 92 GLU A CA 1
ATOM 704 C C . GLU A 1 92 ? -16.429 3.839 4.827 1.00 95.50 92 GLU A C 1
ATOM 706 O O . GLU A 1 92 ? -17.510 3.877 5.414 1.00 95.50 92 GLU A O 1
ATOM 711 N N . ARG A 1 93 ? -15.687 2.725 4.788 1.00 94.12 93 ARG A N 1
ATOM 712 C CA . ARG A 1 93 ? -16.066 1.463 5.442 1.00 94.12 93 ARG A CA 1
ATOM 713 C C . ARG A 1 93 ? -15.820 1.478 6.954 1.00 94.12 93 ARG A C 1
ATOM 715 O O . ARG A 1 93 ? -16.549 0.816 7.688 1.00 94.12 93 ARG A O 1
ATOM 722 N N . TYR A 1 94 ? -14.819 2.231 7.407 1.00 94.81 94 TYR A N 1
ATOM 723 C CA . TYR A 1 94 ? -14.402 2.334 8.807 1.00 94.81 94 TYR A CA 1
ATOM 724 C C . TYR A 1 94 ? -14.367 3.804 9.262 1.00 94.81 94 TYR A C 1
ATOM 726 O O . TYR A 1 94 ? -13.294 4.348 9.527 1.00 94.81 94 TYR A O 1
ATOM 734 N N . PRO A 1 95 ? -15.535 4.465 9.381 1.00 94.44 95 PRO A N 1
ATOM 735 C CA . PRO A 1 95 ? -15.626 5.920 9.545 1.00 94.44 95 PRO A CA 1
ATOM 736 C C . PRO A 1 95 ? -15.106 6.450 10.890 1.00 94.44 95 PRO A C 1
ATOM 738 O O . PRO A 1 95 ? -14.971 7.659 11.064 1.00 94.44 95 PRO A O 1
ATOM 741 N N . HIS A 1 96 ? -14.835 5.569 11.854 1.00 95.50 96 HIS A N 1
ATOM 742 C CA . HIS A 1 96 ? -14.325 5.929 13.181 1.00 95.50 96 HIS A CA 1
ATOM 743 C C . HIS A 1 96 ? -12.811 5.729 13.326 1.00 95.50 96 HIS A C 1
ATOM 745 O O . HIS A 1 96 ? -12.263 6.014 14.387 1.00 95.50 96 HIS A O 1
ATOM 751 N N . ASN A 1 97 ? -12.137 5.252 12.279 1.00 96.94 97 ASN A N 1
ATOM 752 C CA . ASN A 1 97 ? -10.706 4.976 12.285 1.00 96.94 97 ASN A CA 1
ATOM 753 C C . ASN A 1 97 ? -9.951 6.008 11.448 1.00 96.94 97 ASN A C 1
ATOM 755 O O . ASN A 1 97 ? -10.431 6.462 10.410 1.00 96.94 97 ASN A O 1
ATOM 759 N N . GLU A 1 98 ? -8.731 6.351 11.861 1.00 97.38 98 GLU A N 1
ATOM 760 C CA . GLU A 1 98 ? -7.855 7.141 10.998 1.00 97.38 98 GLU A CA 1
ATOM 761 C C . GLU A 1 98 ? -7.276 6.241 9.910 1.00 97.38 98 GLU A C 1
ATOM 763 O O . GLU A 1 98 ? -6.679 5.201 10.198 1.00 97.38 98 GLU A O 1
ATOM 768 N N . VAL A 1 99 ? -7.424 6.643 8.652 1.00 98.12 99 VAL A N 1
ATOM 769 C CA . VAL A 1 99 ? -6.910 5.875 7.522 1.00 98.12 99 VAL A CA 1
ATOM 770 C C . VAL A 1 99 ? -5.775 6.637 6.860 1.00 98.12 99 VAL A C 1
ATOM 772 O O . VAL A 1 99 ? -5.870 7.820 6.534 1.00 98.12 99 VAL A O 1
ATOM 775 N N . TYR A 1 100 ? -4.681 5.921 6.657 1.00 98.31 100 TYR A N 1
ATOM 776 C CA . TYR A 1 100 ? -3.536 6.340 5.880 1.00 98.31 100 TYR A CA 1
ATOM 777 C C . TYR A 1 100 ? -3.445 5.500 4.613 1.00 98.31 100 TYR A C 1
ATOM 779 O O . TYR A 1 100 ? -3.903 4.358 4.560 1.00 98.31 100 TYR A O 1
ATOM 787 N N . CYS A 1 101 ? -2.812 6.048 3.586 1.00 97.81 101 CYS A N 1
ATOM 788 C CA . CYS A 1 101 ? -2.532 5.335 2.356 1.00 97.81 101 CYS A CA 1
ATOM 789 C C . CYS A 1 101 ? -1.109 5.626 1.874 1.00 97.81 101 CYS A C 1
ATOM 791 O O . CYS A 1 101 ? -0.568 6.718 2.089 1.00 97.81 101 CYS A O 1
ATOM 793 N N . GLN A 1 102 ? -0.468 4.625 1.275 1.00 96.88 102 GLN A N 1
ATOM 794 C CA . GLN A 1 102 ? 0.915 4.732 0.819 1.00 96.88 102 GLN A CA 1
ATOM 795 C C . GLN A 1 102 ? 1.188 3.713 -0.285 1.00 96.88 102 GLN A C 1
ATOM 797 O O . GLN A 1 102 ? 0.805 2.557 -0.168 1.00 96.88 102 GLN A O 1
ATOM 802 N N . CYS A 1 103 ? 1.868 4.108 -1.359 1.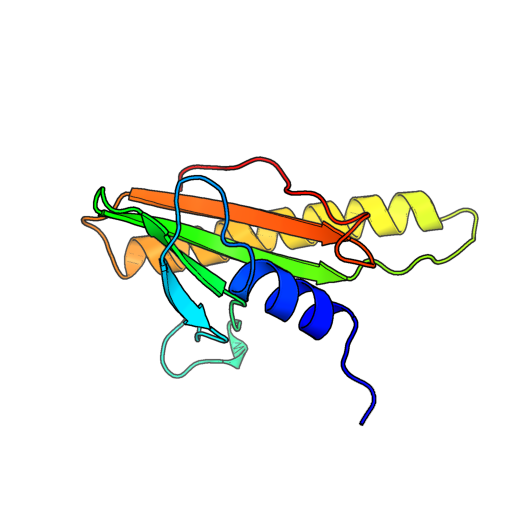00 96.50 103 CYS A N 1
ATOM 803 C CA . CYS A 1 103 ? 2.313 3.140 -2.359 1.00 96.50 103 CYS A CA 1
ATOM 804 C C . CYS A 1 103 ? 3.672 2.541 -1.982 1.00 96.50 103 CYS A C 1
ATOM 806 O O . CYS A 1 103 ? 4.510 3.231 -1.399 1.00 96.50 103 CYS A O 1
ATOM 808 N N . PHE A 1 104 ? 3.906 1.285 -2.350 1.00 96.31 104 PHE A N 1
ATOM 809 C CA . PHE A 1 104 ? 5.198 0.615 -2.254 1.00 96.31 104 PHE A CA 1
ATOM 810 C C . PHE A 1 104 ? 5.624 0.156 -3.646 1.00 96.31 104 PHE A C 1
ATOM 812 O O . PHE A 1 104 ? 4.976 -0.683 -4.273 1.00 96.31 104 PHE A O 1
ATOM 819 N N . VAL A 1 105 ? 6.674 0.776 -4.181 1.00 94.50 105 VAL A N 1
ATOM 820 C CA . VAL A 1 105 ? 7.011 0.669 -5.603 1.00 94.50 105 VAL A CA 1
ATOM 821 C C . VAL A 1 105 ? 8.482 0.337 -5.805 1.00 94.50 105 VAL A C 1
ATOM 823 O O . VAL A 1 105 ? 9.363 1.039 -5.311 1.00 94.50 105 VAL A O 1
ATOM 826 N N . GLY A 1 106 ? 8.754 -0.707 -6.581 1.00 91.31 106 GLY A N 1
ATOM 827 C CA . GLY A 1 106 ? 10.107 -1.214 -6.818 1.00 91.31 106 GLY A CA 1
ATOM 828 C C . GLY A 1 106 ? 10.129 -2.309 -7.865 1.00 91.31 106 GLY A C 1
ATOM 829 O O . GLY A 1 106 ? 9.153 -2.513 -8.576 1.00 91.31 106 GLY A O 1
ATOM 830 N N . GLN A 1 107 ? 11.241 -3.005 -7.986 1.00 88.25 107 GLN A N 1
ATOM 831 C CA . GLN A 1 107 ? 11.383 -4.240 -8.753 1.00 88.25 107 GLN A CA 1
ATOM 832 C C . GLN A 1 107 ? 11.627 -5.425 -7.833 1.00 88.25 107 GLN A C 1
ATOM 834 O O . GLN A 1 107 ? 11.136 -6.521 -8.109 1.00 88.25 107 GLN A O 1
ATOM 839 N N . THR A 1 108 ? 12.385 -5.182 -6.770 1.00 91.19 108 THR A N 1
ATOM 840 C CA . THR A 1 108 ? 12.765 -6.126 -5.733 1.00 91.19 108 THR A CA 1
ATOM 841 C C . THR A 1 108 ? 12.597 -5.453 -4.368 1.00 91.19 108 THR A C 1
ATOM 843 O O . THR A 1 108 ? 12.461 -4.231 -4.291 1.00 91.19 108 THR A O 1
ATOM 846 N N . PRO A 1 109 ? 12.567 -6.212 -3.267 1.00 92.50 109 PRO A N 1
ATOM 847 C CA . PRO A 1 109 ? 12.481 -5.623 -1.934 1.00 92.50 109 PRO A CA 1
ATOM 848 C C . PRO A 1 109 ? 13.569 -4.584 -1.629 1.00 92.50 109 PRO A C 1
ATOM 850 O O . PRO A 1 109 ? 13.315 -3.621 -0.916 1.00 92.50 109 PRO A O 1
ATOM 853 N N . GLU A 1 110 ? 14.767 -4.758 -2.187 1.00 92.50 110 GLU A N 1
ATOM 854 C CA . GLU A 1 110 ? 15.932 -3.915 -1.913 1.00 92.50 110 GLU A CA 1
ATOM 855 C C . GLU A 1 110 ? 15.864 -2.543 -2.599 1.00 92.50 110 GLU A C 1
ATOM 857 O O . GLU A 1 110 ? 16.401 -1.572 -2.067 1.00 92.50 110 GLU A O 1
ATOM 862 N N . ASP A 1 111 ? 15.226 -2.446 -3.773 1.00 91.75 111 ASP A N 1
ATOM 863 C CA . ASP A 1 111 ? 15.057 -1.180 -4.507 1.00 91.75 111 ASP A CA 1
ATOM 864 C C . ASP A 1 111 ? 13.662 -0.560 -4.323 1.00 91.75 111 ASP A C 1
ATOM 866 O O . ASP A 1 111 ? 13.409 0.576 -4.752 1.00 91.75 111 ASP A O 1
ATOM 870 N N . ALA A 1 112 ? 12.749 -1.297 -3.690 1.00 92.62 112 ALA A N 1
ATOM 871 C CA . ALA A 1 112 ? 11.406 -0.836 -3.428 1.00 92.62 112 ALA A CA 1
ATOM 872 C C . ALA A 1 112 ? 11.390 0.266 -2.375 1.00 92.62 112 ALA A C 1
ATOM 874 O O . ALA A 1 112 ? 12.058 0.234 -1.344 1.00 92.62 112 ALA A O 1
ATOM 875 N N . THR A 1 113 ? 10.592 1.285 -2.661 1.00 93.81 113 THR A N 1
ATOM 876 C CA . THR A 1 113 ? 10.479 2.468 -1.817 1.00 93.81 113 THR A CA 1
ATOM 877 C C . THR A 1 113 ? 9.025 2.786 -1.567 1.00 93.81 113 THR A C 1
ATOM 879 O O . THR A 1 113 ? 8.165 2.641 -2.442 1.00 93.81 113 THR A O 1
ATOM 882 N N . PHE A 1 114 ? 8.756 3.251 -0.354 1.00 95.12 114 PHE A N 1
ATOM 883 C CA . PHE A 1 114 ? 7.471 3.836 -0.045 1.00 95.12 114 PHE A CA 1
ATOM 884 C C . PHE A 1 114 ? 7.354 5.225 -0.678 1.00 95.12 114 PHE A C 1
ATOM 886 O O . PHE A 1 114 ? 8.284 6.032 -0.616 1.00 95.12 114 PHE A O 1
ATOM 893 N N . GLY A 1 115 ? 6.192 5.514 -1.258 1.00 92.69 115 GLY A N 1
ATOM 894 C CA . GLY A 1 115 ? 5.796 6.876 -1.593 1.00 92.69 115 GLY A CA 1
ATOM 895 C C . GLY A 1 115 ? 5.456 7.697 -0.349 1.00 92.69 115 GLY A C 1
ATOM 896 O O . GLY A 1 115 ? 5.629 7.258 0.788 1.00 92.69 115 GLY A O 1
ATOM 897 N N . GLU A 1 116 ? 4.934 8.900 -0.560 1.00 93.00 116 GLU A N 1
ATOM 898 C CA . GLU A 1 116 ? 4.416 9.731 0.526 1.00 93.00 116 GLU A CA 1
ATOM 899 C C . GLU A 1 116 ? 3.273 9.015 1.263 1.00 93.00 116 GLU A C 1
ATOM 901 O O . GLU A 1 116 ? 2.370 8.459 0.632 1.00 93.00 116 GLU A O 1
ATOM 906 N N . ARG A 1 117 ? 3.319 9.031 2.600 1.00 95.75 117 ARG A N 1
ATOM 907 C CA . ARG A 1 117 ? 2.214 8.566 3.440 1.00 95.75 117 ARG A CA 1
ATOM 908 C C . ARG A 1 117 ? 1.211 9.694 3.597 1.00 95.75 117 ARG A C 1
ATOM 910 O O . ARG A 1 117 ? 1.561 10.764 4.084 1.00 95.75 117 ARG A O 1
ATOM 917 N N . LEU A 1 118 ? -0.034 9.427 3.239 1.00 95.00 118 LEU A N 1
ATOM 918 C CA . LEU A 1 118 ? -1.099 10.419 3.258 1.00 95.00 118 LEU A CA 1
ATOM 919 C C . LEU A 1 118 ? -2.200 9.964 4.196 1.00 95.00 118 LEU A C 1
ATOM 921 O O . LEU A 1 118 ? -2.548 8.789 4.193 1.00 95.00 118 LEU A O 1
ATOM 925 N N . ARG A 1 119 ? -2.757 10.892 4.969 1.00 95.56 119 ARG A N 1
ATOM 926 C CA . ARG A 1 119 ? -4.034 10.688 5.656 1.00 95.56 119 ARG A CA 1
ATOM 927 C C . ARG A 1 119 ? -5.162 10.959 4.659 1.00 95.56 119 ARG A C 1
ATOM 929 O O . ARG A 1 119 ? -5.055 11.910 3.880 1.00 95.56 119 ARG A O 1
ATOM 936 N N . VAL A 1 120 ? -6.197 10.127 4.670 1.00 91.12 120 VAL A N 1
ATOM 937 C CA . VAL A 1 120 ? -7.392 10.265 3.817 1.00 91.12 120 VAL A CA 1
ATOM 938 C C . VAL A 1 120 ? -8.638 10.568 4.626 1.00 91.12 120 VAL A C 1
ATOM 940 O O . VAL A 1 120 ? -8.645 10.272 5.842 1.00 91.12 120 VAL A O 1
#

Secondary structure (DSSP, 8-state):
----HHHHHHHHHHHSPPTT--EEEEEEEESSTT-GGG-EEEEEEE-TTSEEEEEEEEE-----STTHHHHHHHHHHHHHHHHHHHHHHHHHHSTTSEEEEEEEEESSTTT-EE---EE-

pLDDT: mean 92.14, std 8.96, range [41.91, 98.69]

Radius of gyration: 14.43 Å; chains: 1; bounding box: 35×32×42 Å

Sequence (120 aa):
MSTSREAVLVDHLKANPPKGFPSLVAENWEVVPGRSQNGVGDLVFASPYDQFLVVEVKALHPGSGSTARASRTKARSDVARQVRYYGRCWAERYPHNEVYCQCFVGQTPEDATFGERLRV